Protein AF-A0A3B1JFZ0-F1 (afdb_monomer_lite)

InterPro domains:
  IPR001304 C-type lectin-like [PF00059] (69-161)
  IPR001304 C-type lectin-like [PS50041] (73-163)
  IPR016187 C-type lectin fold [SSF56436] (77-161)
  IPR050801 Calcium-Dependent Lectins in Immunity and Development [PTHR22801] (78-158)

Structure (mmCIF, N/CA/C/O backbone):
data_AF-A0A3B1JFZ0-F1
#
_entry.id   AF-A0A3B1JFZ0-F1
#
loop_
_atom_site.group_PDB
_atom_site.id
_atom_site.type_symbol
_atom_site.label_atom_id
_atom_site.label_alt_id
_atom_site.label_comp_id
_atom_site.label_asym_id
_atom_site.label_entity_id
_atom_site.label_seq_id
_atom_site.pdbx_PDB_ins_code
_atom_site.Cartn_x
_atom_site.Cartn_y
_atom_site.Cartn_z
_atom_site.occupancy
_atom_site.B_iso_or_equiv
_atom_site.auth_seq_id
_atom_site.auth_comp_id
_atom_site.auth_asym_id
_atom_site.auth_atom_id
_atom_site.pdbx_PDB_model_num
ATOM 1 N N . MET A 1 1 ? 66.108 -13.215 -95.023 1.00 53.53 1 MET A N 1
ATOM 2 C CA . MET A 1 1 ? 65.242 -14.002 -94.112 1.00 53.53 1 MET A CA 1
ATOM 3 C C . MET A 1 1 ? 64.831 -13.256 -92.829 1.00 53.53 1 MET A C 1
ATOM 5 O O . MET A 1 1 ? 63.737 -13.504 -92.351 1.00 53.53 1 MET A O 1
ATOM 9 N N . TYR A 1 2 ? 65.611 -12.295 -92.304 1.00 49.25 2 TYR A N 1
ATOM 10 C CA . TYR A 1 2 ? 65.260 -11.551 -91.071 1.00 49.25 2 TYR A CA 1
ATOM 11 C C . TYR A 1 2 ? 64.158 -10.478 -91.215 1.00 49.25 2 TYR A C 1
ATOM 13 O O . TYR A 1 2 ? 63.479 -10.163 -90.242 1.00 49.25 2 TYR A O 1
ATOM 21 N N . LEU A 1 3 ? 63.936 -9.933 -92.417 1.00 53.38 3 LEU A N 1
ATOM 22 C CA . LEU A 1 3 ? 62.938 -8.872 -92.632 1.00 53.38 3 LEU A CA 1
ATOM 23 C C . LEU A 1 3 ? 61.480 -9.374 -92.711 1.00 53.38 3 LEU A C 1
ATOM 25 O O . LEU A 1 3 ? 60.586 -8.632 -92.322 1.00 53.38 3 LEU A O 1
ATOM 29 N N . CYS A 1 4 ? 61.218 -10.629 -93.109 1.00 49.75 4 CYS A N 1
ATOM 30 C CA . CYS A 1 4 ? 59.859 -11.205 -93.044 1.00 49.75 4 CYS A CA 1
ATOM 31 C C . CYS A 1 4 ? 59.429 -11.517 -91.601 1.00 49.75 4 CYS A C 1
ATOM 33 O O . CYS A 1 4 ? 58.300 -11.219 -91.223 1.00 49.75 4 CYS A O 1
ATOM 35 N N . PHE A 1 5 ? 60.350 -11.998 -90.758 1.00 51.41 5 PHE A N 1
ATOM 36 C CA . PHE A 1 5 ? 60.045 -12.318 -89.359 1.00 51.41 5 PHE A CA 1
ATOM 37 C C . PHE A 1 5 ? 59.711 -11.065 -88.530 1.00 51.41 5 PHE A C 1
ATOM 39 O O . PHE A 1 5 ? 58.877 -11.109 -87.633 1.00 51.41 5 PHE A O 1
ATOM 46 N N . LEU A 1 6 ? 60.304 -9.908 -88.849 1.00 52.50 6 LEU A N 1
ATOM 47 C CA . LEU A 1 6 ? 60.045 -8.656 -88.126 1.00 52.50 6 LEU A CA 1
ATOM 48 C C . LEU A 1 6 ? 58.717 -7.976 -88.509 1.00 52.50 6 LEU A C 1
ATOM 50 O O . LEU A 1 6 ? 58.146 -7.268 -87.677 1.00 52.50 6 LEU A O 1
ATOM 54 N N . ILE A 1 7 ? 58.193 -8.201 -89.719 1.00 50.62 7 ILE A N 1
ATOM 55 C CA . ILE A 1 7 ? 56.889 -7.659 -90.144 1.00 50.62 7 ILE A CA 1
ATOM 56 C C . ILE A 1 7 ? 55.737 -8.465 -89.515 1.00 50.62 7 ILE A C 1
ATOM 58 O O . ILE A 1 7 ? 54.791 -7.869 -88.991 1.00 50.62 7 ILE A O 1
ATOM 62 N N . GLU A 1 8 ? 55.854 -9.796 -89.437 1.00 47.34 8 GLU A N 1
ATOM 63 C CA . GLU A 1 8 ? 54.907 -10.647 -88.696 1.00 47.34 8 GLU A CA 1
ATOM 64 C C . GLU A 1 8 ? 54.938 -10.375 -87.183 1.00 47.34 8 GLU A C 1
ATOM 66 O O . GLU A 1 8 ? 53.882 -10.293 -86.549 1.00 47.34 8 GLU A O 1
ATOM 71 N N . ASN A 1 9 ? 56.117 -10.111 -86.607 1.00 48.28 9 ASN A N 1
ATOM 72 C CA . ASN A 1 9 ? 56.256 -9.847 -85.171 1.00 48.28 9 ASN A CA 1
ATOM 73 C C . ASN A 1 9 ? 55.804 -8.421 -84.760 1.00 48.28 9 ASN A C 1
ATOM 75 O O . ASN A 1 9 ? 55.252 -8.242 -83.672 1.00 48.28 9 ASN A O 1
ATOM 79 N N . ARG A 1 10 ? 55.923 -7.401 -85.637 1.00 52.25 10 ARG A N 1
ATOM 80 C CA . ARG A 1 10 ? 55.315 -6.059 -85.423 1.00 52.25 10 ARG A CA 1
ATOM 81 C C . ARG A 1 10 ? 53.776 -6.086 -85.489 1.00 52.25 10 ARG A C 1
ATOM 83 O O . ARG A 1 10 ? 53.105 -5.406 -84.707 1.00 52.25 10 ARG A O 1
ATOM 90 N N . SER A 1 11 ? 53.206 -6.891 -86.388 1.00 53.72 11 SER A N 1
ATOM 91 C CA . SER A 1 11 ? 51.754 -7.122 -86.511 1.00 53.72 11 SER A CA 1
ATOM 92 C C . SER A 1 11 ? 51.185 -7.911 -85.319 1.00 53.72 11 SER A C 1
ATOM 94 O O . SER A 1 11 ? 50.120 -7.572 -84.797 1.00 53.72 11 SER A O 1
ATOM 96 N N . ALA A 1 12 ? 51.911 -8.920 -84.831 1.00 56.75 12 ALA A N 1
ATOM 97 C CA . ALA A 1 12 ? 51.505 -9.728 -83.682 1.00 56.75 12 ALA A CA 1
ATOM 98 C C . ALA A 1 12 ? 51.581 -8.960 -82.347 1.00 56.75 12 ALA A C 1
ATOM 100 O O . ALA A 1 12 ? 50.661 -9.060 -81.533 1.00 56.75 12 ALA A O 1
ATOM 101 N N . GLY A 1 13 ? 52.629 -8.154 -82.130 1.00 61.22 13 GLY A N 1
ATOM 102 C CA . GLY A 1 13 ? 52.788 -7.336 -80.921 1.00 61.22 13 GLY A CA 1
ATOM 103 C C . GLY A 1 13 ? 51.681 -6.289 -80.765 1.00 61.22 13 GLY A C 1
ATOM 104 O O . GLY A 1 13 ? 51.010 -6.243 -79.737 1.00 61.22 13 GLY A O 1
ATOM 105 N N . SER A 1 14 ? 51.405 -5.507 -81.812 1.00 63.28 14 SER A N 1
ATOM 106 C CA . SER A 1 14 ? 50.336 -4.493 -81.800 1.00 63.28 14 SER A CA 1
ATOM 107 C C . SER A 1 14 ? 48.936 -5.080 -81.564 1.00 63.28 14 SER A C 1
ATOM 109 O O . SER A 1 14 ? 48.123 -4.468 -80.873 1.00 63.28 14 SER A O 1
ATOM 111 N N . ARG A 1 15 ? 48.655 -6.290 -82.067 1.00 66.94 15 ARG A N 1
ATOM 112 C CA . ARG A 1 15 ? 47.389 -7.006 -81.835 1.00 66.94 15 ARG A CA 1
ATOM 113 C C . ARG A 1 15 ? 47.245 -7.471 -80.381 1.00 66.94 15 ARG A C 1
ATOM 115 O O . ARG A 1 15 ? 46.162 -7.352 -79.818 1.00 66.94 15 ARG A O 1
ATOM 122 N N . ARG A 1 16 ? 48.339 -7.917 -79.751 1.00 73.31 16 ARG A N 1
ATOM 123 C CA . ARG A 1 16 ? 48.379 -8.289 -78.323 1.00 73.31 16 ARG A CA 1
ATOM 124 C C . ARG A 1 16 ? 48.177 -7.083 -77.401 1.00 73.31 16 ARG A C 1
ATOM 126 O O . ARG A 1 16 ? 47.375 -7.174 -76.479 1.00 73.31 16 ARG A O 1
ATOM 133 N N . TYR A 1 17 ? 48.816 -5.943 -77.684 1.00 78.12 17 TYR A N 1
ATOM 134 C CA . TYR A 1 17 ? 48.587 -4.704 -76.924 1.00 78.12 17 TYR A CA 1
ATOM 135 C C . TYR A 1 17 ? 47.156 -4.179 -77.079 1.00 78.12 17 TYR A C 1
ATOM 137 O O . TYR A 1 17 ? 46.561 -3.741 -76.100 1.00 78.12 17 TYR A O 1
ATOM 145 N N . ARG A 1 18 ? 46.569 -4.270 -78.281 1.00 80.44 18 ARG A N 1
ATOM 146 C CA . ARG A 1 18 ? 45.159 -3.912 -78.510 1.00 80.44 18 ARG A CA 1
ATOM 147 C C . ARG A 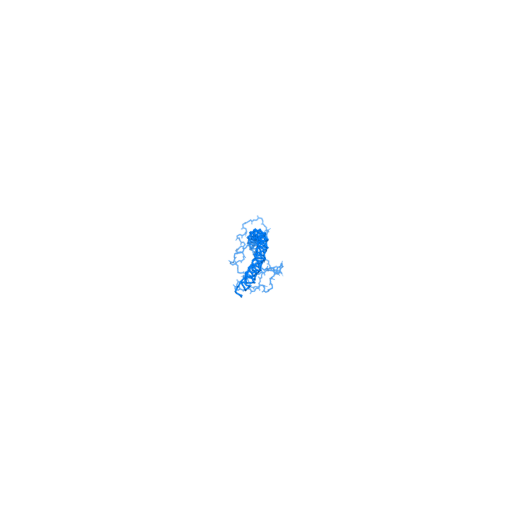1 18 ? 44.206 -4.790 -77.697 1.00 80.44 18 ARG A C 1
ATOM 149 O O . ARG A 1 18 ? 43.297 -4.259 -77.075 1.00 80.44 18 ARG A O 1
ATOM 156 N N . LEU A 1 19 ? 44.434 -6.104 -77.649 1.00 81.31 19 LEU A N 1
ATOM 157 C CA . LEU A 1 19 ? 43.624 -7.026 -76.841 1.00 81.31 19 LEU A CA 1
ATOM 158 C C . LEU A 1 19 ? 43.767 -6.758 -75.335 1.00 81.31 19 LEU A C 1
ATOM 160 O O . LEU A 1 19 ? 42.764 -6.722 -74.629 1.00 81.31 19 LEU A O 1
ATOM 164 N N . ALA A 1 20 ? 44.987 -6.507 -74.853 1.00 85.19 20 ALA A N 1
ATOM 165 C CA . ALA A 1 20 ? 45.228 -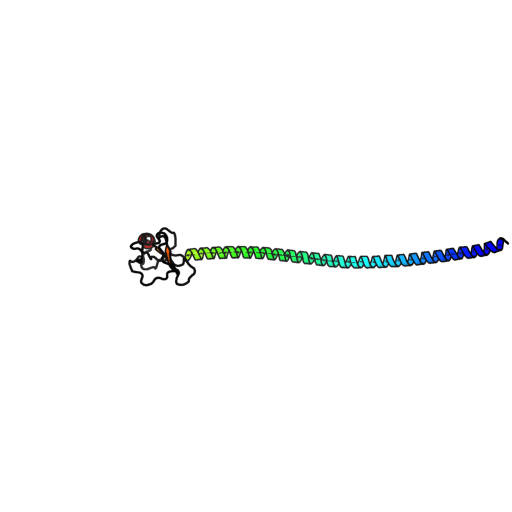6.150 -73.455 1.00 85.19 20 ALA A CA 1
ATOM 166 C C . ALA A 1 20 ? 44.569 -4.811 -73.075 1.00 85.19 20 ALA A C 1
ATOM 168 O O . ALA A 1 20 ? 43.957 -4.708 -72.016 1.00 85.19 20 ALA A O 1
ATOM 169 N N . ALA A 1 21 ? 44.633 -3.805 -73.953 1.00 86.56 21 ALA A N 1
ATOM 170 C CA . ALA A 1 21 ? 43.982 -2.512 -73.746 1.00 86.56 21 ALA A CA 1
ATOM 171 C C . ALA A 1 21 ? 42.449 -2.629 -73.713 1.00 86.56 21 ALA A C 1
ATOM 173 O O . ALA A 1 21 ? 41.809 -2.019 -72.861 1.00 86.56 21 ALA A O 1
ATOM 174 N N . VAL A 1 22 ? 41.861 -3.451 -74.591 1.00 90.31 22 VAL A N 1
ATOM 175 C CA . VAL A 1 22 ? 40.418 -3.747 -74.571 1.00 90.31 22 VAL A CA 1
ATOM 176 C C . VAL A 1 22 ? 40.033 -4.471 -73.279 1.00 90.31 22 VAL A C 1
ATOM 178 O O . VAL A 1 22 ? 39.055 -4.092 -72.643 1.00 90.31 22 VAL A O 1
ATOM 181 N N . GLY A 1 23 ? 40.824 -5.455 -72.843 1.00 89.62 23 GLY A N 1
ATOM 182 C CA . GLY A 1 23 ? 40.590 -6.170 -71.585 1.00 89.62 23 GLY A CA 1
ATOM 183 C C . GLY A 1 23 ? 40.640 -5.258 -70.354 1.00 89.62 23 GLY A C 1
ATOM 184 O O . GLY A 1 23 ? 39.743 -5.309 -69.517 1.00 89.62 23 GLY A O 1
ATOM 185 N N . LEU A 1 24 ? 41.641 -4.377 -70.270 1.00 91.44 24 LEU A N 1
ATOM 186 C CA . LEU A 1 24 ? 41.766 -3.397 -69.185 1.00 91.44 24 LEU A CA 1
ATOM 187 C C . LEU A 1 24 ? 40.645 -2.350 -69.210 1.00 91.44 24 LEU A C 1
ATOM 189 O O . LEU A 1 24 ? 40.126 -1.987 -68.157 1.00 91.44 24 LEU A O 1
ATOM 193 N N . GLY A 1 25 ? 40.242 -1.891 -70.398 1.00 92.62 25 GLY A N 1
ATOM 194 C CA . GLY A 1 25 ? 39.121 -0.964 -70.558 1.00 92.62 25 GLY A CA 1
ATOM 195 C C . GLY A 1 25 ? 37.797 -1.571 -70.093 1.00 92.62 25 GLY A C 1
ATOM 196 O O . GLY A 1 25 ? 37.079 -0.947 -69.315 1.00 92.62 25 GLY A O 1
ATOM 197 N N . LEU A 1 26 ? 37.503 -2.810 -70.498 1.00 93.31 26 LEU A N 1
ATOM 198 C CA . LEU A 1 26 ? 36.309 -3.537 -70.055 1.00 93.31 26 LEU A CA 1
ATOM 199 C C . LEU A 1 26 ? 36.317 -3.775 -68.541 1.00 93.31 26 LEU A C 1
ATOM 201 O O . LEU A 1 26 ? 35.305 -3.545 -67.885 1.00 93.31 26 LEU A O 1
ATOM 205 N N . LEU A 1 27 ? 37.462 -4.168 -67.974 1.00 94.25 27 LEU A N 1
ATOM 206 C CA . LEU A 1 27 ? 37.620 -4.332 -66.529 1.00 94.25 27 LEU A CA 1
ATOM 207 C C . LEU A 1 27 ? 37.366 -3.015 -65.780 1.00 94.25 27 LEU A C 1
ATOM 209 O O . LEU A 1 27 ? 36.642 -3.006 -64.790 1.00 94.25 27 LEU A O 1
ATOM 213 N N . CYS A 1 28 ? 37.907 -1.900 -66.271 1.00 94.69 28 CYS A N 1
ATOM 214 C CA . CYS A 1 28 ? 37.687 -0.579 -65.683 1.00 94.69 28 CYS A CA 1
ATOM 215 C C . CYS A 1 28 ? 36.200 -0.201 -65.683 1.00 94.69 28 CYS A C 1
ATOM 217 O O . CYS A 1 28 ? 35.667 0.203 -64.652 1.00 94.69 28 CYS A O 1
ATOM 219 N N . VAL A 1 29 ? 35.504 -0.401 -66.805 1.00 95.06 29 VAL A N 1
ATOM 220 C CA . VAL A 1 29 ? 34.062 -0.128 -66.900 1.00 95.06 29 VAL A CA 1
ATOM 221 C C . VAL A 1 29 ? 33.274 -0.995 -65.917 1.00 95.06 29 VAL A C 1
ATOM 223 O O . VAL A 1 29 ? 32.442 -0.470 -65.180 1.00 95.06 29 VAL A O 1
ATOM 226 N N . LEU A 1 30 ? 33.570 -2.295 -65.833 1.00 94.75 30 LEU A N 1
ATOM 227 C CA . LEU A 1 30 ? 32.911 -3.193 -64.880 1.00 94.75 30 LEU A CA 1
ATOM 228 C C . LEU A 1 30 ? 33.132 -2.743 -63.429 1.00 94.75 30 LEU A C 1
ATOM 230 O O . LEU A 1 30 ? 32.173 -2.659 -62.663 1.00 94.75 30 LEU A O 1
ATOM 234 N N . LEU A 1 31 ? 34.359 -2.368 -63.065 1.00 95.19 31 LEU A N 1
ATOM 235 C CA . LEU A 1 31 ? 34.668 -1.867 -61.724 1.00 95.19 31 LEU A CA 1
ATOM 236 C C . LEU A 1 31 ? 33.932 -0.557 -61.411 1.00 95.19 31 LEU A C 1
ATOM 238 O O . LEU A 1 31 ? 33.358 -0.429 -60.332 1.00 95.19 31 LEU A O 1
ATOM 242 N N . LEU A 1 32 ? 33.881 0.393 -62.349 1.00 95.62 32 LEU A N 1
ATOM 243 C CA . LEU A 1 32 ? 33.159 1.656 -62.161 1.00 95.62 32 LEU A CA 1
ATOM 244 C C . LEU A 1 32 ? 31.651 1.435 -61.991 1.00 95.62 32 LEU A C 1
ATOM 246 O O . LEU A 1 32 ? 31.027 2.055 -61.129 1.00 95.62 32 LEU A O 1
ATOM 250 N N . THR A 1 33 ? 31.058 0.521 -62.762 1.00 94.56 33 THR A N 1
ATOM 251 C CA . THR A 1 33 ? 29.638 0.171 -62.596 1.00 94.56 33 THR A CA 1
ATOM 252 C C . THR A 1 33 ? 29.366 -0.492 -61.244 1.00 94.56 33 THR A C 1
ATOM 254 O O . THR A 1 33 ? 28.419 -0.115 -60.562 1.00 94.56 33 THR A O 1
ATOM 257 N N . ALA A 1 34 ? 30.230 -1.404 -60.790 1.00 96.06 34 ALA A N 1
ATOM 258 C CA . ALA A 1 34 ? 30.089 -2.035 -59.479 1.00 96.06 34 ALA A CA 1
ATOM 259 C C . ALA A 1 34 ? 30.200 -1.016 -58.330 1.00 96.06 34 ALA A C 1
ATOM 261 O O . ALA A 1 34 ? 29.388 -1.034 -57.406 1.00 96.06 34 ALA A O 1
ATOM 262 N N . ILE A 1 35 ? 31.164 -0.093 -58.408 1.00 96.44 35 ILE A N 1
ATOM 263 C CA . ILE A 1 35 ? 31.366 0.958 -57.399 1.00 96.44 35 ILE A CA 1
ATOM 264 C C . ILE A 1 35 ? 30.173 1.920 -57.356 1.00 96.44 35 ILE A C 1
ATOM 266 O O . ILE A 1 35 ? 29.699 2.261 -56.274 1.00 96.44 35 ILE A O 1
ATOM 270 N N . THR A 1 36 ? 29.666 2.349 -58.515 1.00 96.00 36 THR A N 1
ATOM 271 C CA . THR A 1 36 ? 28.520 3.273 -58.581 1.00 96.00 36 THR A CA 1
ATOM 272 C C . THR A 1 36 ? 27.236 2.636 -58.052 1.00 96.00 36 THR A C 1
ATOM 274 O O . THR A 1 36 ? 26.520 3.278 -57.286 1.00 96.00 36 THR A O 1
ATOM 277 N N . VAL A 1 37 ? 26.975 1.363 -58.367 1.00 96.69 37 VAL A N 1
ATOM 278 C CA . VAL A 1 37 ? 25.837 0.614 -57.805 1.00 96.69 37 VAL A CA 1
ATOM 279 C C . VAL A 1 37 ? 25.976 0.450 -56.290 1.00 96.69 37 VAL A C 1
ATOM 281 O O . VAL A 1 37 ? 25.019 0.703 -55.558 1.00 96.69 37 VAL A O 1
ATOM 284 N N . LEU A 1 38 ? 27.166 0.087 -55.801 1.00 96.75 38 LEU A N 1
ATOM 285 C CA . LEU A 1 38 ? 27.425 -0.051 -54.367 1.00 96.75 38 LEU A CA 1
ATOM 286 C C . LEU A 1 38 ? 27.205 1.269 -53.617 1.00 96.75 38 LEU A C 1
ATOM 288 O O . LEU A 1 38 ? 26.617 1.271 -52.539 1.00 96.75 38 LEU A O 1
ATOM 292 N N . TRP A 1 39 ? 27.637 2.393 -54.193 1.00 96.69 39 TRP A N 1
ATOM 293 C CA . TRP A 1 39 ? 27.432 3.720 -53.614 1.00 96.69 39 TRP A CA 1
ATOM 294 C C . TRP A 1 39 ? 25.944 4.086 -53.511 1.00 96.69 39 TRP A C 1
ATOM 296 O O . TRP A 1 39 ? 25.503 4.575 -52.472 1.00 96.69 39 TRP A O 1
ATOM 306 N N . ILE A 1 40 ? 25.146 3.787 -54.543 1.00 96.25 40 ILE A N 1
ATOM 307 C CA . ILE A 1 40 ? 23.688 3.992 -54.514 1.00 96.25 40 ILE A CA 1
ATOM 308 C C . ILE A 1 40 ? 23.044 3.139 -53.414 1.00 96.25 40 ILE A C 1
ATOM 310 O O . ILE A 1 40 ? 22.270 3.664 -52.614 1.00 96.25 40 ILE A O 1
ATOM 314 N N . GLN A 1 41 ? 23.396 1.851 -53.331 1.00 96.75 41 GLN A N 1
ATOM 315 C CA . GLN A 1 41 ? 22.876 0.953 -52.296 1.00 96.75 41 GLN A CA 1
ATOM 3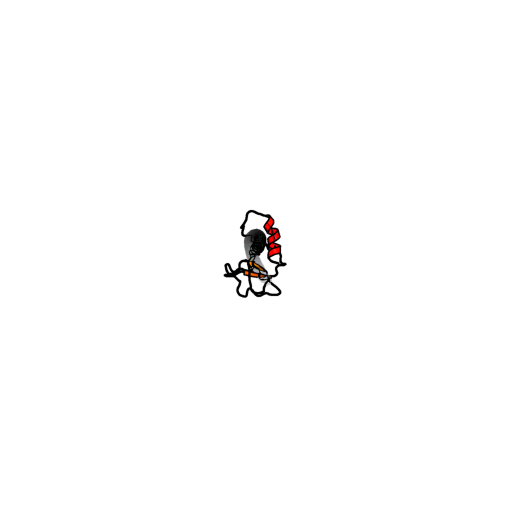16 C C . GLN A 1 41 ? 23.250 1.436 -50.889 1.00 96.75 41 GLN A C 1
ATOM 318 O O . GLN A 1 41 ? 22.419 1.413 -49.984 1.00 96.75 41 GLN A O 1
ATOM 323 N N . PHE A 1 42 ? 24.486 1.905 -50.705 1.00 97.19 42 PHE A N 1
ATOM 324 C CA . PHE A 1 42 ? 24.950 2.459 -49.437 1.00 97.19 42 PHE A CA 1
ATOM 325 C C . PHE A 1 42 ? 24.155 3.706 -49.033 1.00 97.19 42 PHE A C 1
ATOM 327 O O . PHE A 1 42 ? 23.729 3.813 -47.884 1.00 97.19 42 PHE A O 1
ATOM 334 N N . ASN A 1 43 ? 23.892 4.622 -49.968 1.00 95.75 43 ASN A N 1
ATOM 335 C CA . ASN A 1 43 ? 23.075 5.807 -49.697 1.00 95.75 43 ASN A CA 1
ATOM 336 C C . ASN A 1 43 ? 21.623 5.449 -49.360 1.00 95.75 43 ASN A C 1
ATOM 338 O O . ASN A 1 43 ? 21.050 6.039 -48.448 1.00 95.75 43 ASN A O 1
ATOM 342 N N . HIS A 1 44 ? 21.042 4.469 -50.056 1.00 95.62 44 HIS A N 1
ATOM 343 C CA . HIS A 1 44 ? 19.691 3.987 -49.771 1.00 95.62 44 HIS A CA 1
ATOM 344 C C . HIS A 1 44 ? 19.589 3.402 -48.359 1.00 95.62 44 HIS A C 1
ATOM 346 O O . HIS A 1 44 ? 18.754 3.831 -47.568 1.00 95.62 44 HIS A O 1
ATOM 352 N N . LEU A 1 45 ? 20.502 2.488 -48.015 1.00 96.50 45 LEU A N 1
ATOM 353 C CA . LEU A 1 45 ? 20.582 1.901 -46.676 1.00 96.50 45 LEU A CA 1
ATOM 354 C C . LEU A 1 45 ? 20.840 2.964 -45.599 1.00 96.50 45 LEU A C 1
ATOM 356 O O . LEU A 1 45 ? 20.325 2.862 -44.489 1.00 96.50 45 LEU A O 1
ATOM 360 N N . THR A 1 46 ? 21.612 4.007 -45.921 1.00 96.88 46 THR A N 1
ATOM 361 C CA . THR A 1 46 ? 21.843 5.137 -45.011 1.00 96.88 46 THR A CA 1
ATOM 362 C C . THR A 1 46 ? 20.543 5.891 -44.731 1.00 96.88 46 THR A C 1
ATOM 364 O O . THR A 1 46 ? 20.257 6.165 -43.567 1.00 96.88 46 THR A O 1
ATOM 367 N N . ALA A 1 47 ? 19.726 6.152 -45.756 1.00 96.50 47 ALA A N 1
ATOM 368 C CA . ALA A 1 47 ? 18.436 6.820 -45.602 1.00 96.50 47 ALA A CA 1
ATOM 369 C C . ALA A 1 47 ? 17.427 5.976 -44.803 1.00 96.50 47 ALA A C 1
ATOM 371 O O . ALA A 1 47 ? 16.764 6.507 -43.914 1.00 96.50 47 ALA A O 1
ATOM 372 N N . GLU A 1 48 ? 17.345 4.666 -45.060 1.00 97.62 48 GLU A N 1
ATOM 373 C CA . GLU A 1 48 ? 16.500 3.751 -44.275 1.00 97.62 48 GLU A CA 1
ATOM 374 C C . GLU A 1 48 ? 16.932 3.708 -42.804 1.00 97.62 48 GLU A C 1
ATOM 376 O O . GLU A 1 48 ? 16.094 3.765 -41.903 1.00 97.62 48 GLU A O 1
ATOM 381 N N . ARG A 1 49 ? 18.245 3.669 -42.544 1.00 97.69 49 ARG A N 1
ATOM 382 C CA . ARG A 1 49 ? 18.795 3.729 -41.185 1.00 97.69 49 ARG A CA 1
ATOM 383 C C . ARG A 1 49 ? 18.442 5.041 -40.498 1.00 97.69 49 ARG A C 1
ATOM 385 O O . ARG A 1 49 ? 18.073 5.013 -39.329 1.00 97.69 49 ARG A O 1
ATOM 392 N N . ASP A 1 50 ? 18.553 6.173 -41.187 1.00 97.50 50 ASP A N 1
ATOM 393 C CA . ASP A 1 50 ? 18.221 7.482 -40.616 1.00 97.50 50 ASP A CA 1
ATOM 394 C C . ASP A 1 50 ? 16.722 7.595 -40.301 1.00 97.50 50 ASP A C 1
ATOM 396 O O . ASP A 1 50 ? 16.356 8.053 -39.219 1.00 97.50 50 ASP A O 1
ATOM 400 N N . GLN A 1 51 ? 15.853 7.089 -41.182 1.00 97.88 51 GLN A N 1
ATOM 401 C CA . GLN A 1 51 ? 14.412 7.009 -40.924 1.00 97.88 51 GLN A CA 1
ATOM 402 C C . GLN A 1 51 ? 14.097 6.129 -39.711 1.00 97.88 51 GLN A C 1
ATOM 404 O O . GLN A 1 51 ? 13.334 6.533 -38.828 1.00 97.88 51 GLN A O 1
ATOM 409 N N . LEU A 1 52 ? 14.709 4.944 -39.641 1.00 97.81 52 LEU A N 1
ATOM 410 C CA . LEU A 1 52 ? 14.528 4.032 -38.516 1.00 97.81 52 LEU A CA 1
ATOM 411 C C . LEU A 1 52 ? 15.044 4.653 -37.213 1.00 97.81 52 LEU A C 1
ATOM 413 O O . LEU A 1 52 ? 14.395 4.531 -36.176 1.00 97.81 52 LEU A O 1
ATOM 417 N N . GLN A 1 53 ? 16.163 5.376 -37.270 1.00 98.25 53 GLN A N 1
ATOM 418 C CA . GLN A 1 53 ? 16.720 6.086 -36.126 1.00 98.25 53 GLN A CA 1
ATOM 419 C C . GLN A 1 53 ? 15.752 7.156 -35.613 1.00 98.25 53 GLN A C 1
ATOM 421 O O . GLN A 1 53 ? 15.516 7.222 -34.409 1.00 98.25 53 GLN A O 1
ATOM 426 N N . THR A 1 54 ? 15.159 7.959 -36.503 1.00 98.38 54 THR A N 1
ATOM 427 C CA . THR A 1 54 ? 14.150 8.959 -36.120 1.00 98.38 54 THR A CA 1
ATOM 428 C C . THR A 1 54 ? 12.926 8.307 -35.476 1.00 98.38 54 THR A C 1
ATOM 430 O O . THR A 1 54 ? 12.444 8.775 -34.444 1.00 98.38 54 THR A O 1
ATOM 433 N N . SER A 1 55 ? 12.436 7.200 -36.042 1.00 98.44 55 SER A N 1
ATOM 434 C CA . SER A 1 55 ? 11.315 6.457 -35.460 1.00 98.44 55 SER A CA 1
ATOM 435 C C . SER A 1 55 ? 11.655 5.921 -34.065 1.00 98.44 55 SER A C 1
ATOM 437 O O . SER A 1 55 ? 10.875 6.102 -33.131 1.00 98.44 55 SER A O 1
ATOM 439 N N . TYR A 1 56 ? 12.850 5.351 -33.893 1.00 98.06 56 TYR A N 1
ATOM 440 C CA . TYR A 1 56 ? 13.319 4.838 -32.609 1.00 98.06 56 TYR A CA 1
ATOM 441 C C . TYR A 1 56 ? 13.444 5.937 -31.544 1.00 98.06 56 TYR A C 1
ATOM 443 O O . TYR A 1 56 ? 13.042 5.735 -30.396 1.00 98.06 56 TYR A O 1
ATOM 451 N N . THR A 1 57 ? 13.963 7.116 -31.902 1.00 98.12 57 THR A N 1
ATOM 452 C CA . THR A 1 57 ? 14.066 8.241 -30.960 1.00 98.12 57 THR A CA 1
ATOM 453 C C . THR A 1 57 ? 12.699 8.789 -30.566 1.00 98.12 57 THR A C 1
ATOM 455 O O . THR A 1 57 ? 12.486 9.070 -29.389 1.00 98.12 57 THR A O 1
ATOM 458 N N . ASN A 1 58 ? 11.760 8.883 -31.514 1.00 98.31 58 ASN A N 1
ATOM 459 C CA . ASN A 1 58 ? 10.392 9.320 -31.226 1.00 98.31 58 ASN A CA 1
ATOM 460 C C . ASN A 1 58 ? 9.693 8.338 -30.281 1.00 98.31 58 ASN A C 1
ATOM 462 O O . ASN A 1 58 ? 9.154 8.751 -29.258 1.00 98.31 58 ASN A O 1
ATOM 466 N N . LEU A 1 59 ? 9.793 7.034 -30.559 1.00 98.25 59 LEU A N 1
ATOM 467 C CA . LEU A 1 59 ? 9.215 6.000 -29.701 1.00 98.25 59 LEU A CA 1
ATOM 468 C C . LEU A 1 59 ? 9.865 5.972 -28.309 1.00 98.25 59 LEU A C 1
ATOM 470 O O . LEU A 1 59 ? 9.200 5.717 -27.309 1.00 98.25 59 LEU A O 1
ATOM 474 N N . THR A 1 60 ? 11.165 6.262 -28.221 1.00 98.44 60 THR A N 1
ATOM 475 C CA . THR A 1 60 ? 11.858 6.395 -26.933 1.00 98.44 60 THR A CA 1
ATOM 476 C C . THR A 1 60 ? 11.302 7.568 -26.127 1.00 98.44 60 THR A C 1
ATOM 478 O O . THR A 1 60 ? 11.028 7.402 -24.942 1.00 98.44 60 THR A O 1
ATOM 481 N N . ALA A 1 61 ? 11.059 8.714 -26.768 1.00 97.94 61 ALA A N 1
ATOM 482 C CA . ALA A 1 61 ? 10.449 9.866 -26.112 1.00 97.94 61 ALA A CA 1
ATOM 483 C C . ALA A 1 61 ? 9.011 9.574 -25.647 1.00 97.94 61 ALA A C 1
ATOM 485 O O . ALA A 1 61 ? 8.659 9.917 -24.520 1.00 97.94 61 ALA A O 1
ATOM 486 N N . GLU A 1 62 ? 8.201 8.890 -26.463 1.00 98.31 62 GLU A N 1
ATOM 487 C CA . GLU A 1 62 ? 6.855 8.443 -26.069 1.00 98.31 62 GLU A CA 1
ATOM 488 C C . GLU A 1 62 ? 6.905 7.494 -24.867 1.00 98.31 62 GLU A C 1
ATOM 490 O O . GLU A 1 62 ? 6.146 7.652 -23.909 1.00 98.31 62 GLU A O 1
ATOM 495 N N . ARG A 1 63 ? 7.844 6.540 -24.868 1.00 98.38 63 ARG A N 1
ATOM 496 C CA . ARG A 1 63 ? 8.067 5.635 -23.737 1.00 98.38 63 ARG A CA 1
ATOM 497 C C . ARG A 1 63 ? 8.460 6.396 -22.473 1.00 98.38 63 ARG A C 1
ATOM 499 O O . ARG A 1 63 ? 7.943 6.078 -21.408 1.00 98.38 63 ARG A O 1
ATOM 506 N N . ASP A 1 64 ? 9.331 7.395 -22.565 1.00 98.38 64 ASP A N 1
ATOM 507 C CA . ASP A 1 64 ? 9.763 8.183 -21.403 1.00 98.38 64 ASP A CA 1
ATOM 508 C C . ASP A 1 64 ? 8.636 9.081 -20.861 1.00 98.38 64 ASP A C 1
ATOM 510 O O . ASP A 1 64 ? 8.487 9.249 -19.646 1.00 98.38 64 ASP A O 1
ATOM 514 N N . GLN A 1 65 ? 7.777 9.600 -21.743 1.00 98.50 65 GLN A N 1
ATOM 515 C CA . GLN A 1 65 ? 6.561 10.314 -21.348 1.00 98.50 65 GLN A CA 1
ATOM 516 C C . GLN A 1 65 ? 5.572 9.390 -20.631 1.00 98.50 65 GLN A C 1
ATOM 518 O O . GLN A 1 65 ? 5.084 9.726 -19.549 1.00 98.50 65 GLN A O 1
ATOM 523 N N . LEU A 1 66 ? 5.311 8.206 -21.192 1.00 98.44 66 LEU A N 1
ATOM 524 C CA . LEU A 1 66 ? 4.447 7.203 -20.569 1.00 98.44 66 LEU A CA 1
ATOM 525 C C . LEU A 1 66 ? 5.008 6.731 -19.228 1.00 98.44 66 LEU A C 1
ATOM 527 O O . LEU A 1 66 ? 4.260 6.617 -18.260 1.00 98.44 66 LEU A O 1
ATOM 531 N N . GLN A 1 67 ? 6.322 6.523 -19.140 1.00 98.56 67 GLN A N 1
ATOM 532 C CA . GLN A 1 67 ? 6.992 6.149 -17.898 1.00 98.56 67 GLN A CA 1
ATOM 533 C C . GLN A 1 67 ? 6.785 7.215 -16.819 1.00 98.56 67 GLN A C 1
ATOM 535 O O . GLN A 1 67 ? 6.460 6.880 -15.683 1.00 98.56 67 GLN A O 1
ATOM 540 N N . THR A 1 68 ? 6.917 8.491 -17.186 1.00 98.50 68 THR A N 1
ATOM 541 C CA . THR A 1 68 ? 6.681 9.623 -16.280 1.00 98.50 68 THR A CA 1
ATOM 542 C C . THR A 1 68 ? 5.232 9.654 -15.787 1.00 98.50 68 THR A C 1
ATOM 544 O O . THR A 1 68 ? 4.970 9.816 -14.594 1.00 98.50 68 THR A O 1
ATOM 547 N N . SER A 1 69 ? 4.270 9.457 -16.693 1.00 98.62 69 SER A N 1
ATOM 548 C CA . SER A 1 69 ? 2.851 9.381 -16.333 1.00 98.62 69 SER A CA 1
ATOM 549 C C . SER A 1 69 ? 2.570 8.212 -15.383 1.00 98.62 69 SER A C 1
ATOM 551 O O . SER A 1 69 ? 1.889 8.391 -14.374 1.00 98.62 69 SER A O 1
ATOM 553 N N . TYR A 1 70 ? 3.159 7.043 -15.644 1.00 98.31 70 TYR A N 1
ATOM 554 C CA . TYR A 1 70 ? 3.019 5.862 -14.797 1.00 98.31 70 TYR A CA 1
ATOM 555 C C . TYR A 1 70 ? 3.594 6.072 -13.389 1.00 98.31 70 TYR A C 1
ATOM 557 O O . TYR A 1 70 ? 2.971 5.677 -12.399 1.00 98.31 70 TYR A O 1
ATOM 565 N N . THR A 1 71 ? 4.760 6.715 -13.268 1.00 98.38 71 THR A N 1
ATOM 566 C CA . THR A 1 71 ? 5.351 7.018 -11.956 1.00 98.38 71 THR A CA 1
ATOM 567 C C . THR A 1 71 ? 4.515 8.021 -11.170 1.00 98.38 71 THR A C 1
ATOM 569 O O . THR A 1 71 ? 4.328 7.830 -9.971 1.00 98.38 71 THR A O 1
ATOM 572 N N . ASN A 1 72 ? 3.956 9.038 -11.836 1.00 98.38 72 ASN A N 1
ATOM 573 C CA . ASN A 1 72 ? 3.066 10.006 -11.191 1.00 98.38 72 ASN A CA 1
ATOM 574 C C . ASN A 1 72 ? 1.794 9.325 -10.673 1.00 98.38 72 ASN A C 1
ATOM 576 O O . ASN A 1 72 ? 1.448 9.483 -9.506 1.00 98.38 72 ASN A O 1
ATOM 580 N N . LEU A 1 73 ? 1.158 8.488 -11.498 1.00 98.38 73 LEU A N 1
ATOM 581 C CA . LEU A 1 73 ? -0.035 7.742 -11.096 1.00 98.38 73 LEU A CA 1
ATOM 582 C C . LEU A 1 73 ? 0.253 6.753 -9.956 1.00 98.38 73 LEU A C 1
ATOM 584 O O . LEU A 1 73 ? -0.579 6.539 -9.080 1.00 98.38 73 LEU A O 1
ATOM 588 N N . THR A 1 74 ? 1.444 6.152 -9.944 1.00 98.38 74 THR A N 1
ATOM 589 C CA . THR A 1 74 ? 1.878 5.282 -8.842 1.00 98.38 74 THR A CA 1
ATOM 590 C C . THR A 1 74 ? 1.990 6.063 -7.534 1.00 98.38 74 THR A C 1
ATOM 592 O O . THR A 1 74 ? 1.475 5.603 -6.519 1.00 98.38 74 THR A O 1
ATOM 595 N N . ALA A 1 75 ? 2.580 7.261 -7.568 1.00 98.00 75 ALA A N 1
ATOM 596 C CA . ALA A 1 75 ? 2.660 8.127 -6.397 1.00 98.00 75 ALA A CA 1
ATOM 597 C C . ALA A 1 75 ? 1.269 8.568 -5.905 1.00 98.00 75 ALA A C 1
ATOM 599 O O . ALA A 1 75 ? 1.011 8.527 -4.704 1.00 98.00 75 ALA A O 1
ATOM 600 N N . GLU A 1 76 ? 0.353 8.925 -6.812 1.00 98.12 76 GLU A N 1
ATOM 601 C CA . GLU A 1 76 ? -1.041 9.247 -6.465 1.00 98.12 76 GLU A CA 1
ATOM 602 C C . GLU A 1 76 ? -1.756 8.056 -5.815 1.00 98.12 76 GLU A C 1
ATOM 604 O O . GLU A 1 76 ? -2.425 8.207 -4.792 1.00 98.12 76 GLU A O 1
ATOM 609 N N . ARG A 1 77 ? -1.575 6.849 -6.362 1.00 98.31 77 ARG A N 1
ATOM 610 C CA . ARG A 1 77 ? -2.118 5.615 -5.783 1.00 98.31 77 ARG A CA 1
ATOM 611 C C . ARG A 1 77 ? -1.568 5.359 -4.382 1.00 98.31 77 ARG A C 1
ATOM 613 O O . ARG A 1 77 ? -2.341 5.003 -3.499 1.00 98.31 77 ARG A O 1
ATOM 620 N N . ASP A 1 78 ? -0.275 5.559 -4.154 1.00 98.19 78 ASP A N 1
ATOM 621 C CA . ASP A 1 78 ? 0.337 5.347 -2.836 1.00 98.19 78 ASP A CA 1
ATOM 622 C C . ASP A 1 78 ? -0.150 6.378 -1.803 1.00 98.19 78 ASP A C 1
ATOM 624 O O . ASP A 1 78 ? -0.398 6.041 -0.639 1.00 98.19 78 ASP A O 1
ATOM 628 N N . GLN A 1 79 ? -0.378 7.622 -2.232 1.00 98.12 79 GLN A N 1
ATOM 629 C CA . GLN A 1 79 ? -0.997 8.656 -1.400 1.00 98.12 79 GLN A CA 1
ATOM 630 C C . GLN A 1 79 ? -2.442 8.304 -1.033 1.00 98.12 79 GLN A C 1
ATOM 632 O O . GLN A 1 79 ? -2.812 8.366 0.142 1.00 98.12 79 GLN A O 1
ATOM 637 N N . LEU A 1 80 ? -3.251 7.889 -2.013 1.00 98.19 80 LEU A N 1
ATOM 638 C CA . LEU A 1 80 ? -4.631 7.460 -1.777 1.00 98.19 80 LEU A CA 1
ATOM 639 C C . LEU A 1 80 ? -4.694 6.238 -0.862 1.00 98.19 80 LEU A C 1
ATOM 641 O O . LEU A 1 80 ? -5.509 6.208 0.058 1.00 98.19 80 LEU A O 1
ATOM 645 N N . GLN A 1 81 ? -3.804 5.267 -1.066 1.00 98.19 81 GLN A N 1
ATOM 646 C CA . GLN A 1 81 ? -3.710 4.087 -0.215 1.00 98.19 81 GLN A CA 1
ATOM 647 C C . GLN A 1 81 ? -3.423 4.481 1.237 1.00 98.19 81 GLN A C 1
ATOM 649 O O . GLN A 1 81 ? -4.090 3.990 2.143 1.00 98.19 81 GLN A O 1
ATOM 654 N N . THR A 1 82 ? -2.489 5.410 1.449 1.00 98.00 82 THR A N 1
ATOM 655 C CA . THR A 1 82 ? -2.153 5.928 2.784 1.00 98.00 82 THR A CA 1
ATOM 656 C C . THR A 1 82 ? -3.347 6.631 3.432 1.00 98.00 82 THR A C 1
ATOM 658 O O . THR A 1 82 ? -3.657 6.407 4.602 1.00 98.00 82 THR A O 1
ATOM 661 N N . SER A 1 83 ? -4.060 7.468 2.673 1.00 98.12 83 SER A N 1
ATOM 662 C CA . SER A 1 83 ? -5.263 8.140 3.170 1.00 98.12 83 SER A CA 1
ATOM 663 C C . SER A 1 83 ? -6.353 7.137 3.556 1.00 98.12 83 SER A C 1
ATOM 665 O O . SER A 1 83 ? -6.957 7.277 4.617 1.00 98.12 83 SER A O 1
ATOM 667 N N . TYR A 1 84 ? -6.566 6.101 2.744 1.00 96.75 84 TYR A N 1
ATOM 668 C CA . TYR A 1 84 ? -7.547 5.055 3.019 1.00 96.75 84 TYR A CA 1
ATOM 669 C C . TYR A 1 84 ? -7.207 4.248 4.278 1.00 96.75 84 TYR A C 1
ATOM 671 O O . TYR A 1 84 ? -8.090 3.986 5.098 1.00 96.75 84 TYR A O 1
ATOM 679 N N . THR A 1 85 ? -5.938 3.877 4.470 1.00 96.38 85 THR A N 1
ATOM 680 C CA . THR A 1 85 ? -5.511 3.147 5.673 1.00 96.38 85 THR A CA 1
ATOM 681 C C . THR A 1 85 ? -5.667 3.989 6.933 1.00 96.38 85 THR A C 1
ATOM 683 O O . THR A 1 85 ? -6.121 3.468 7.948 1.00 96.38 85 THR A O 1
ATOM 686 N N . ASN A 1 86 ? -5.370 5.290 6.862 1.00 95.69 86 ASN A N 1
ATOM 687 C CA . ASN A 1 86 ? -5.553 6.197 7.996 1.00 95.69 86 ASN A CA 1
ATOM 688 C C . ASN A 1 86 ? -7.034 6.342 8.360 1.00 95.69 86 ASN A C 1
ATOM 690 O O . ASN A 1 86 ? -7.393 6.150 9.516 1.00 95.69 86 ASN A O 1
ATOM 694 N N . LEU A 1 87 ? -7.904 6.578 7.371 1.00 94.00 87 LEU A N 1
ATOM 695 C CA . LEU A 1 87 ? -9.353 6.652 7.592 1.00 94.00 87 LEU A CA 1
ATOM 696 C C . LEU A 1 87 ? -9.924 5.342 8.148 1.00 94.00 87 LEU A C 1
ATOM 698 O O . LEU A 1 87 ? -10.826 5.354 8.980 1.00 94.00 87 LEU A O 1
ATOM 702 N N . THR A 1 88 ? -9.398 4.203 7.697 1.00 89.38 88 THR A N 1
ATOM 703 C CA . THR A 1 88 ? -9.790 2.885 8.207 1.00 89.38 88 THR A CA 1
ATOM 704 C C . THR A 1 88 ? -9.417 2.739 9.680 1.00 89.38 88 THR A C 1
ATOM 706 O O . THR A 1 88 ? -10.277 2.359 10.467 1.00 89.38 88 THR A O 1
ATOM 709 N N . ALA A 1 89 ? -8.189 3.106 10.055 1.00 86.19 89 ALA A N 1
ATOM 710 C CA . ALA A 1 89 ? -7.733 3.065 11.441 1.00 86.19 89 ALA A CA 1
ATOM 711 C C . ALA A 1 89 ? -8.519 4.029 12.346 1.00 86.19 89 ALA A C 1
ATOM 713 O O . ALA A 1 89 ? -8.907 3.646 13.4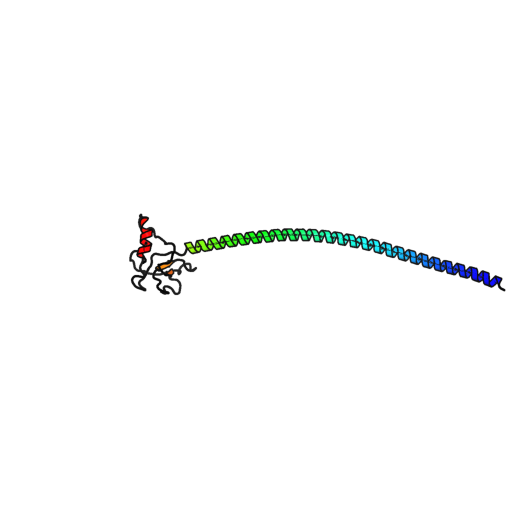47 1.00 86.19 89 ALA A O 1
ATOM 714 N N . GLU A 1 90 ? -8.804 5.249 11.880 1.00 87.12 90 GLU A N 1
ATOM 715 C CA . GLU A 1 90 ? -9.653 6.207 12.603 1.00 87.12 90 GLU A CA 1
ATOM 716 C C . GLU A 1 90 ? -11.064 5.649 12.824 1.00 87.12 90 GLU A C 1
ATOM 718 O O . GLU A 1 90 ? -11.592 5.705 13.933 1.00 87.12 90 GLU A O 1
ATOM 723 N N . ARG A 1 91 ? -11.664 5.050 11.790 1.00 84.06 91 ARG A N 1
ATOM 724 C CA . ARG A 1 91 ? -12.964 4.379 11.896 1.00 84.06 91 ARG A CA 1
ATOM 725 C C . ARG A 1 91 ? -12.931 3.227 12.899 1.00 84.06 91 ARG A C 1
ATOM 727 O O . ARG A 1 91 ? -13.863 3.103 13.684 1.00 84.06 91 ARG A O 1
ATOM 734 N N . ASP A 1 92 ? -11.895 2.394 12.884 1.00 79.25 92 ASP A N 1
ATOM 735 C CA . ASP A 1 92 ? -11.785 1.251 13.800 1.00 79.25 92 ASP A CA 1
ATOM 736 C C . ASP A 1 92 ? -11.633 1.700 15.259 1.00 79.25 92 ASP A C 1
ATOM 738 O O . ASP A 1 92 ? -12.288 1.150 16.147 1.00 79.25 92 ASP A O 1
ATOM 742 N N . GLN A 1 93 ? -10.867 2.768 15.503 1.00 76.25 93 GLN A N 1
ATOM 743 C CA . GLN A 1 93 ? -10.768 3.389 16.827 1.00 76.25 93 GLN A CA 1
ATOM 744 C C . GLN A 1 93 ? -12.104 3.955 17.317 1.00 76.25 93 GLN A C 1
ATOM 746 O O . GLN A 1 93 ? -12.390 3.886 18.507 1.00 76.25 93 GLN A O 1
ATOM 751 N N . LEU A 1 94 ? -12.924 4.511 16.422 1.00 78.69 94 LEU A N 1
ATOM 752 C CA . LEU A 1 94 ? -14.245 5.042 16.774 1.00 78.69 94 LEU A CA 1
ATOM 753 C C . LEU A 1 94 ? -15.314 3.954 16.942 1.00 78.69 94 LEU A C 1
ATOM 755 O O . LEU A 1 94 ? -16.313 4.192 17.618 1.00 78.69 94 LEU A O 1
ATOM 759 N N . ASN A 1 95 ? -15.122 2.783 16.336 1.00 84.69 95 ASN A N 1
ATOM 760 C CA . ASN A 1 95 ? -16.071 1.675 16.414 1.00 84.69 95 ASN A CA 1
ATOM 761 C C . ASN A 1 95 ? -15.899 0.818 17.671 1.00 84.69 95 ASN A C 1
ATOM 763 O O . ASN A 1 95 ? -16.862 0.167 18.071 1.00 84.69 95 ASN A O 1
ATOM 767 N N . THR A 1 96 ? -14.711 0.825 18.287 1.00 89.44 96 THR A N 1
ATOM 768 C CA . THR A 1 96 ? -14.467 0.091 19.534 1.00 89.44 96 THR A CA 1
ATOM 769 C C . THR A 1 96 ? -14.847 0.956 20.726 1.00 89.44 96 THR A C 1
ATOM 771 O O . THR A 1 96 ? -14.157 1.928 21.051 1.00 89.44 96 THR A O 1
ATOM 774 N N . VAL A 1 97 ? -15.960 0.620 21.372 1.00 89.25 97 VAL A N 1
ATOM 775 C CA . VAL A 1 97 ? -16.528 1.434 22.451 1.00 89.25 97 VAL A CA 1
ATOM 776 C C . VAL A 1 97 ? -16.931 0.593 23.649 1.00 89.25 97 VAL A C 1
ATOM 778 O O . VAL A 1 97 ? -17.444 -0.514 23.506 1.00 89.25 97 VAL A O 1
ATOM 781 N N . TRP A 1 98 ? -16.758 1.157 24.838 1.00 91.06 98 TRP A N 1
ATOM 782 C CA . TRP A 1 98 ? -17.334 0.627 26.064 1.00 91.06 98 TRP A CA 1
ATOM 783 C C . TRP A 1 98 ? -18.850 0.781 26.042 1.00 91.06 98 TRP A C 1
ATOM 785 O O . TRP A 1 98 ? -19.348 1.894 25.842 1.00 91.06 98 TRP A O 1
ATOM 795 N N . ILE A 1 99 ? -19.569 -0.315 26.291 1.00 90.75 99 ILE A N 1
ATOM 796 C CA . ILE A 1 99 ? -21.042 -0.346 26.282 1.00 90.75 99 ILE A CA 1
ATOM 797 C C . ILE A 1 99 ? -21.673 -0.181 27.668 1.00 90.75 99 ILE A C 1
ATOM 799 O O . ILE A 1 99 ? -22.891 -0.074 27.772 1.00 90.75 99 ILE A O 1
ATOM 803 N N . GLY A 1 100 ? -20.860 -0.098 28.727 1.00 90.06 100 GLY A N 1
ATOM 804 C CA . GLY A 1 100 ? -21.352 0.048 30.101 1.00 90.06 100 GLY A CA 1
ATOM 805 C C . GLY A 1 100 ? -21.899 -1.252 30.691 1.00 90.06 100 GLY A C 1
ATOM 806 O O . GLY A 1 100 ? -22.823 -1.206 31.500 1.00 90.06 100 GLY A O 1
ATOM 807 N N . LEU A 1 101 ? -21.349 -2.384 30.257 1.00 92.31 101 LEU A N 1
ATOM 808 C CA . LEU A 1 101 ? -21.613 -3.718 30.783 1.00 92.31 101 LEU A CA 1
ATOM 809 C C . LEU A 1 101 ? -20.385 -4.184 31.585 1.00 92.31 101 LEU A C 1
ATOM 811 O O . LEU A 1 101 ? -19.266 -3.935 31.136 1.00 92.31 101 LEU A O 1
ATOM 815 N N . SER A 1 102 ? -20.580 -4.823 32.738 1.00 93.25 102 SER A N 1
ATOM 816 C CA . SER A 1 102 ? -19.494 -5.366 33.565 1.00 93.25 102 SER A CA 1
ATOM 817 C C . SER A 1 102 ? -19.948 -6.502 34.472 1.00 93.25 102 SER A C 1
ATOM 819 O O . SER A 1 102 ? -21.103 -6.523 34.895 1.00 93.25 102 SER A O 1
ATOM 821 N N . ASP A 1 103 ? -19.042 -7.416 34.790 1.00 94.44 103 ASP A N 1
ATOM 822 C CA . ASP A 1 103 ? -19.201 -8.475 35.787 1.00 94.44 103 ASP A CA 1
ATOM 823 C C . ASP A 1 103 ? -18.164 -8.397 36.928 1.00 94.44 103 ASP A C 1
ATOM 825 O O . ASP A 1 103 ? -18.083 -9.302 37.752 1.00 94.44 103 ASP A O 1
ATOM 829 N N . GLY A 1 104 ? -17.460 -7.270 37.089 1.00 91.75 104 GLY A N 1
ATOM 830 C CA . GLY A 1 104 ? -16.401 -7.113 38.103 1.00 91.75 104 GLY A CA 1
ATOM 831 C C . GLY A 1 104 ? -16.871 -7.195 39.566 1.00 91.75 104 GLY A C 1
ATOM 832 O O . GLY A 1 104 ? -16.069 -7.362 40.484 1.00 91.75 104 GLY A O 1
ATOM 833 N N . GLU A 1 105 ? -18.182 -7.110 39.823 1.00 89.94 105 GLU A N 1
ATOM 834 C CA . GLU A 1 105 ? -18.745 -7.418 41.146 1.00 89.94 105 GLU A CA 1
ATOM 835 C C . GLU A 1 105 ? -18.773 -8.927 41.428 1.00 89.94 105 GLU A C 1
ATOM 837 O O . GLU A 1 105 ? -18.635 -9.360 42.576 1.00 89.94 105 GLU A O 1
ATOM 842 N N . THR A 1 106 ? -19.065 -9.733 40.410 1.00 92.12 106 THR A N 1
ATOM 843 C CA . THR A 1 106 ? -19.251 -11.183 40.492 1.00 92.12 106 THR A CA 1
ATOM 844 C C . THR A 1 106 ? -19.027 -11.773 39.102 1.00 92.12 106 THR A C 1
ATOM 846 O O . THR A 1 106 ? -19.903 -11.683 38.250 1.00 92.12 106 THR A O 1
ATOM 849 N N . GLU A 1 107 ? -17.862 -12.392 38.908 1.00 92.75 107 GLU A N 1
ATOM 850 C CA . GLU A 1 107 ? -17.451 -13.038 37.654 1.00 92.75 107 GLU A CA 1
ATOM 851 C C . GLU A 1 107 ? -18.570 -13.913 37.061 1.00 92.75 107 GLU A C 1
ATOM 853 O O . GLU A 1 107 ? -19.111 -14.802 37.733 1.00 92.75 107 GLU A O 1
ATOM 858 N N . GLY A 1 108 ? -18.903 -13.658 35.794 1.00 92.69 108 GLY A N 1
ATOM 859 C CA . GLY A 1 108 ? -19.980 -14.323 35.063 1.00 92.69 108 GLY A CA 1
ATOM 860 C C . GLY A 1 108 ? -21.378 -13.712 35.243 1.00 92.69 108 GLY A C 1
ATOM 861 O O . GLY A 1 108 ? -22.254 -13.987 34.416 1.00 92.69 108 GLY A O 1
ATOM 862 N N . ASP A 1 109 ? -21.600 -12.857 36.250 1.00 94.44 109 ASP A N 1
ATOM 863 C CA . ASP A 1 109 ? -22.857 -12.127 36.475 1.00 94.44 109 ASP A CA 1
ATOM 864 C C . ASP A 1 109 ? -22.788 -10.712 35.869 1.00 94.44 109 ASP A C 1
ATOM 866 O O . ASP A 1 109 ? -22.613 -9.701 36.555 1.00 94.44 109 ASP A O 1
ATOM 870 N N . TRP A 1 110 ? -22.983 -10.638 34.550 1.00 95.00 110 TRP A N 1
ATOM 871 C CA . TRP A 1 110 ? -22.946 -9.392 33.781 1.00 95.00 110 TRP A CA 1
ATOM 872 C C . TRP A 1 110 ? -24.122 -8.454 34.084 1.00 95.00 110 TRP A C 1
ATOM 874 O O . TRP A 1 110 ? -25.296 -8.800 33.901 1.00 95.00 110 TRP A O 1
ATOM 884 N N . LYS A 1 111 ? -23.798 -7.213 34.457 1.00 92.81 111 LYS A N 1
ATOM 885 C CA . LYS A 1 111 ? -24.748 -6.135 34.751 1.00 92.81 111 LYS A CA 1
ATOM 886 C C . LYS A 1 111 ? -24.429 -4.876 33.959 1.00 92.81 111 LYS A C 1
ATOM 888 O O . LYS A 1 111 ? -23.280 -4.577 33.641 1.00 92.81 111 LYS A O 1
ATOM 893 N N . TRP A 1 112 ? -25.465 -4.107 33.658 1.00 90.69 112 TRP A N 1
ATOM 894 C CA . TRP A 1 112 ? -25.314 -2.757 33.130 1.00 90.69 112 TRP A CA 1
ATOM 895 C C . TRP A 1 112 ? -24.994 -1.771 34.254 1.00 90.69 112 TRP A C 1
ATOM 897 O O . TRP A 1 112 ? -25.332 -1.993 35.415 1.00 90.69 112 TRP A O 1
ATOM 907 N N . VAL A 1 113 ? -24.426 -0.620 33.899 1.00 86.56 113 VAL A N 1
ATOM 908 C CA . VAL A 1 113 ? -24.155 0.501 34.824 1.00 86.56 113 VAL A CA 1
ATOM 909 C C . VAL A 1 113 ? -25.367 1.012 35.616 1.00 86.56 113 VAL A C 1
ATOM 911 O O . VAL A 1 113 ? -25.195 1.734 36.594 1.00 86.56 113 VAL A O 1
ATOM 914 N N . ASP A 1 114 ? -26.595 0.705 35.187 1.00 83.19 114 ASP A N 1
ATOM 915 C CA . ASP A 1 114 ? -27.822 1.054 35.912 1.00 83.19 114 ASP A CA 1
ATOM 916 C C . ASP A 1 114 ? -28.258 -0.026 36.922 1.00 83.19 114 ASP A C 1
ATOM 918 O O . ASP A 1 114 ? -29.265 0.142 37.612 1.00 83.19 114 ASP A O 1
ATOM 922 N N . GLY A 1 115 ? -27.492 -1.116 37.021 1.00 86.31 115 GLY A N 1
ATOM 923 C CA . GLY A 1 115 ? -27.730 -2.264 37.889 1.00 86.31 115 GLY A CA 1
ATOM 924 C C . GLY A 1 115 ? -28.646 -3.334 37.293 1.00 86.31 115 GLY A C 1
ATOM 925 O O . GLY A 1 115 ? -28.918 -4.325 37.971 1.00 86.31 115 GLY A O 1
ATOM 926 N N . SER A 1 116 ? -29.146 -3.166 36.064 1.00 90.00 116 SER A N 1
ATOM 927 C CA . SER A 1 116 ? -29.962 -4.192 35.411 1.00 90.00 116 SER A CA 1
ATOM 928 C C . SER A 1 116 ? -29.121 -5.383 34.937 1.00 90.00 116 SER A C 1
ATOM 930 O O . SER A 1 116 ? -27.993 -5.226 34.472 1.00 90.00 116 SER A O 1
ATOM 932 N N . GLU A 1 117 ? -29.675 -6.590 35.059 1.00 93.62 117 GLU A N 1
ATOM 933 C CA . GLU A 1 117 ? -29.023 -7.830 34.620 1.00 93.62 117 GLU A CA 1
ATOM 934 C C . GLU A 1 117 ? -29.031 -7.966 33.090 1.00 93.62 117 GLU A C 1
ATOM 936 O O . GLU A 1 117 ? -29.985 -7.568 32.406 1.00 93.62 117 GLU A O 1
ATOM 941 N N . LEU A 1 118 ? -27.984 -8.583 32.538 1.00 94.94 118 LEU A N 1
ATOM 942 C CA . LEU A 1 118 ? -27.926 -8.913 31.119 1.00 94.94 118 LEU A CA 1
ATOM 943 C C . LEU A 1 118 ? -28.894 -10.057 30.771 1.00 94.94 118 LEU A C 1
ATOM 945 O O . LEU A 1 118 ? -28.707 -11.198 31.176 1.00 94.94 118 LEU A O 1
ATOM 949 N N . ILE A 1 119 ? -29.894 -9.778 29.929 1.00 94.50 119 ILE A N 1
ATOM 950 C CA . ILE A 1 119 ? -30.832 -10.808 29.438 1.00 94.50 119 ILE A CA 1
ATOM 951 C C . ILE A 1 119 ? -30.263 -11.567 28.231 1.00 94.50 119 ILE A C 1
ATOM 953 O O . ILE A 1 119 ? -30.469 -12.770 28.073 1.00 94.50 119 ILE A O 1
ATOM 957 N N . THR A 1 120 ? -29.604 -10.865 27.309 1.00 93.88 120 THR A N 1
ATOM 958 C CA . THR A 1 120 ? -29.041 -11.449 26.084 1.00 93.88 120 THR A CA 1
ATOM 959 C C . THR A 1 120 ? -27.813 -10.657 25.675 1.00 93.88 120 THR A C 1
ATOM 961 O O . THR A 1 120 ? -27.896 -9.440 25.516 1.00 93.88 120 THR A O 1
ATOM 964 N N . GLY A 1 121 ? -26.691 -11.353 25.505 1.00 93.19 121 GLY A N 1
ATOM 965 C CA . GLY A 1 121 ? -25.443 -10.779 25.015 1.00 93.19 121 GLY A CA 1
ATOM 966 C C . GLY A 1 121 ? -25.223 -11.050 23.531 1.00 93.19 121 GLY A C 1
ATOM 967 O O . GLY A 1 121 ? -25.682 -12.064 23.005 1.00 93.19 121 GLY A O 1
ATOM 968 N N . PHE A 1 122 ? -24.487 -10.155 22.877 1.00 95.62 122 PHE A N 1
ATOM 969 C CA . PHE A 1 122 ? -24.042 -10.301 21.488 1.00 95.62 122 PHE A CA 1
ATOM 970 C C . PHE A 1 122 ? -22.526 -10.536 21.431 1.00 95.62 122 PHE A C 1
ATOM 972 O O . PHE A 1 122 ? -21.789 -9.868 20.704 1.00 95.62 122 PHE A O 1
ATOM 979 N N . TRP A 1 123 ? -22.066 -11.474 22.255 1.00 96.19 123 TRP A N 1
ATOM 980 C CA . TRP A 1 123 ? -20.665 -11.865 22.389 1.00 96.19 123 TRP A CA 1
ATOM 981 C C . TRP A 1 123 ? -20.101 -12.432 21.094 1.00 96.19 123 TRP A C 1
ATOM 983 O O . TRP A 1 123 ? -20.767 -13.196 20.390 1.00 96.19 123 TRP A O 1
ATOM 993 N N . TYR A 1 124 ? -18.861 -12.065 20.789 1.00 95.94 124 TYR A N 1
ATOM 994 C CA . TYR A 1 124 ? -18.104 -12.715 19.733 1.00 95.94 124 TYR A CA 1
ATOM 995 C C . TYR A 1 124 ? -17.904 -14.204 20.066 1.00 95.94 124 TYR A C 1
ATOM 997 O O . TYR A 1 124 ? -17.826 -14.563 21.242 1.00 95.94 124 TYR A O 1
ATOM 1005 N N . PRO A 1 125 ? -17.842 -15.113 19.073 1.00 95.00 125 PRO A N 1
ATOM 1006 C CA . PRO A 1 125 ? -17.610 -16.526 19.344 1.00 95.00 125 PRO A CA 1
ATOM 1007 C C . PRO A 1 125 ? -16.337 -16.762 20.169 1.00 95.00 125 PRO A C 1
ATOM 1009 O O . PRO A 1 125 ? -15.229 -16.577 19.672 1.00 95.00 125 PRO A O 1
ATOM 1012 N N . GLY A 1 126 ? -16.516 -17.232 21.404 1.00 93.88 126 GLY A N 1
ATOM 1013 C CA . GLY A 1 126 ? -15.430 -17.449 22.364 1.00 93.88 126 GLY A CA 1
ATOM 1014 C C . GLY A 1 126 ? -15.491 -16.535 23.585 1.00 93.88 126 GLY A C 1
ATOM 1015 O O . GLY A 1 126 ? -14.872 -16.886 24.579 1.00 93.88 126 GLY A O 1
ATOM 1016 N N . GLU A 1 127 ? -16.281 -15.461 23.526 1.00 95.25 127 GLU A N 1
ATOM 1017 C CA . GLU A 1 127 ? -16.442 -14.478 24.600 1.00 95.25 127 GLU A CA 1
ATOM 1018 C C . GLU A 1 127 ? -17.754 -14.674 25.386 1.00 95.25 127 GLU A C 1
ATOM 1020 O O . GLU A 1 127 ? -18.720 -15.238 24.846 1.00 95.25 127 GLU A O 1
ATOM 1025 N N . PRO A 1 128 ? -17.827 -14.194 26.640 1.00 95.62 128 PRO A N 1
ATOM 1026 C CA . PRO A 1 128 ? -16.713 -13.670 27.434 1.00 95.62 128 PRO A CA 1
ATOM 1027 C C . PRO A 1 128 ? -15.782 -14.791 27.925 1.00 95.62 128 PRO A C 1
ATOM 1029 O O . PRO A 1 128 ? -16.237 -15.924 28.128 1.00 95.62 128 PRO A O 1
ATOM 1032 N N . ASN A 1 129 ? -14.491 -14.502 28.086 1.00 94.69 129 ASN A N 1
ATOM 1033 C CA . ASN A 1 129 ? -13.472 -15.509 28.409 1.00 94.69 129 ASN A CA 1
ATOM 1034 C C . ASN A 1 129 ? -12.631 -15.210 29.671 1.00 94.69 129 ASN A C 1
ATOM 1036 O O . ASN A 1 129 ? -11.850 -16.074 30.089 1.00 94.69 129 ASN A O 1
ATOM 1040 N N . SER A 1 130 ? -12.807 -14.032 30.271 1.00 91.44 130 SER A N 1
ATOM 1041 C CA . SER A 1 130 ? -12.095 -13.478 31.426 1.00 91.44 130 SER A CA 1
ATOM 1042 C C . SER A 1 130 ? -10.567 -13.607 31.296 1.00 91.44 130 SER A C 1
ATOM 1044 O O . SER A 1 130 ? -9.847 -14.038 32.209 1.00 91.44 130 SER A O 1
ATOM 1046 N N . TYR A 1 131 ? -10.017 -13.297 30.114 1.00 87.88 131 TYR A N 1
ATOM 1047 C CA . TYR A 1 131 ? -8.600 -13.496 29.817 1.00 87.88 131 TYR A CA 1
ATOM 1048 C C . TYR A 1 131 ? -7.724 -12.464 30.532 1.00 87.88 131 TYR A C 1
ATOM 1050 O O . TYR A 1 131 ? -7.359 -11.412 30.015 1.00 87.88 131 TYR A O 1
ATOM 1058 N N . GLY A 1 132 ? -7.273 -12.832 31.729 1.00 83.00 132 GLY A N 1
ATOM 1059 C CA . GLY A 1 132 ? -6.383 -11.982 32.512 1.00 83.00 132 GLY A CA 1
ATOM 1060 C C . GLY A 1 132 ? -7.111 -10.855 33.239 1.00 83.00 132 GLY A C 1
ATOM 1061 O O . GLY A 1 132 ? -6.516 -9.784 33.367 1.00 83.00 132 GLY A O 1
ATOM 1062 N N . ASP A 1 133 ? -8.309 -11.149 33.765 1.00 88.69 133 ASP A N 1
ATOM 1063 C CA . ASP A 1 133 ? -9.143 -10.243 34.577 1.00 88.69 133 ASP A CA 1
ATOM 1064 C C . ASP A 1 133 ? -9.810 -9.164 33.705 1.00 88.69 133 ASP A C 1
ATOM 1066 O O . ASP A 1 133 ? -9.394 -8.001 33.646 1.00 88.69 133 ASP A O 1
ATOM 1070 N N . GLU A 1 134 ? -10.797 -9.602 32.924 1.00 93.50 134 GLU A N 1
ATOM 1071 C CA . GLU A 1 134 ? -11.476 -8.806 31.903 1.00 93.50 134 GLU A CA 1
ATOM 1072 C C . GLU A 1 134 ? -12.931 -8.552 32.296 1.00 93.50 134 GLU A C 1
ATOM 1074 O O . GLU A 1 134 ? -13.829 -9.247 31.855 1.00 93.50 134 GLU A O 1
ATOM 1079 N N . ASP A 1 135 ? -13.174 -7.512 33.093 1.00 94.19 135 ASP A N 1
ATOM 1080 C CA . ASP A 1 135 ? -14.512 -7.2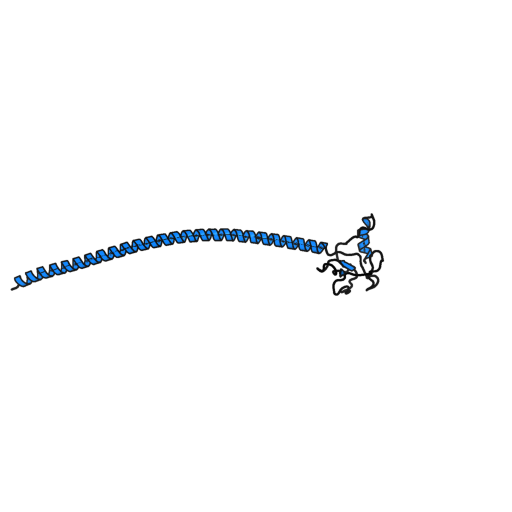93 33.668 1.00 94.19 135 ASP A CA 1
ATOM 1081 C C . ASP A 1 135 ? -15.401 -6.311 32.884 1.00 94.19 135 ASP A C 1
ATOM 1083 O O . ASP A 1 135 ? -16.491 -5.960 33.337 1.00 94.19 135 ASP A O 1
ATOM 1087 N N . CYS A 1 136 ? -14.937 -5.747 31.761 1.00 93.69 136 CYS A N 1
ATOM 1088 C CA . CYS A 1 136 ? -15.640 -4.667 31.058 1.00 93.69 136 CYS A CA 1
ATOM 1089 C C . CYS A 1 136 ? -16.058 -5.050 29.636 1.00 93.69 136 CYS A C 1
ATOM 1091 O O . CYS A 1 136 ? -15.240 -5.456 28.819 1.00 93.69 136 CYS A O 1
ATOM 1093 N N . GLY A 1 137 ? -17.326 -4.812 29.293 1.00 93.69 137 GLY A N 1
ATOM 1094 C CA . GLY A 1 137 ? -17.879 -5.094 27.971 1.00 93.69 137 GLY A CA 1
ATOM 1095 C C . GLY A 1 137 ? -17.559 -4.017 26.926 1.00 93.69 137 GLY A C 1
ATOM 1096 O O . GLY A 1 137 ? -17.916 -2.841 27.081 1.00 93.69 137 GLY A O 1
ATOM 1097 N N . LEU A 1 138 ? -16.952 -4.441 25.820 1.00 92.56 138 LEU A N 1
ATOM 1098 C CA . LEU A 1 138 ? -16.709 -3.683 24.592 1.00 92.56 138 LEU A CA 1
ATOM 1099 C C . LEU A 1 138 ? -17.656 -4.111 23.476 1.00 92.56 138 LEU A C 1
ATOM 1101 O O . LEU A 1 138 ? -18.013 -5.277 23.364 1.00 92.56 138 LEU A O 1
ATOM 1105 N N . TYR A 1 139 ? -17.970 -3.176 22.587 1.00 91.62 139 TYR A N 1
ATOM 1106 C CA . TYR A 1 139 ? -18.561 -3.425 21.274 1.00 91.62 139 TYR A CA 1
ATOM 1107 C C . TYR A 1 139 ? -17.559 -3.073 20.175 1.00 91.62 139 TYR A C 1
ATOM 1109 O O . TYR A 1 139 ? -16.795 -2.120 20.327 1.00 91.62 139 TYR A O 1
ATOM 1117 N N . GLY A 1 140 ? -17.617 -3.788 19.048 1.00 88.44 140 GLY A N 1
ATOM 1118 C CA . GLY A 1 140 ? -16.935 -3.392 17.812 1.00 88.44 140 GLY A CA 1
ATOM 1119 C C . GLY A 1 140 ? -15.438 -3.702 17.758 1.00 88.44 140 GLY A C 1
ATOM 1120 O O . GLY A 1 140 ? -14.757 -3.202 16.865 1.00 88.44 140 GLY A O 1
ATOM 1121 N N . TYR A 1 141 ? -14.937 -4.539 18.673 1.00 82.94 141 TYR A N 1
ATOM 1122 C CA . TYR A 1 141 ? -13.550 -5.020 18.655 1.00 82.94 141 TYR A CA 1
ATOM 1123 C C . TYR A 1 141 ? -13.272 -5.918 17.431 1.00 82.94 141 TYR A C 1
ATOM 1125 O O . TYR A 1 141 ? -12.182 -5.903 16.860 1.00 82.94 141 TYR A O 1
ATOM 1133 N N . TRP A 1 142 ? -14.286 -6.669 16.987 1.00 85.19 142 TRP A N 1
ATOM 1134 C CA . TRP A 1 142 ? -14.216 -7.589 15.850 1.00 85.19 142 TRP A CA 1
ATOM 1135 C C . TRP A 1 142 ? -15.087 -7.132 14.670 1.00 85.19 142 TRP A C 1
ATOM 1137 O O . TRP A 1 142 ? -15.967 -6.285 14.804 1.00 85.19 142 TRP A O 1
ATOM 1147 N N . SER A 1 143 ? -14.857 -7.720 13.490 1.00 83.81 143 SER A N 1
ATOM 1148 C CA . SER A 1 143 ? -15.542 -7.350 12.241 1.00 83.81 143 SER A CA 1
ATOM 1149 C C . SER A 1 143 ? -16.933 -7.967 12.055 1.00 83.81 143 SER A C 1
ATOM 1151 O O . SER A 1 143 ? -17.592 -7.662 11.057 1.00 83.81 143 SER A O 1
ATOM 1153 N N . ASP A 1 144 ? -17.388 -8.826 12.974 1.00 89.56 144 ASP A N 1
ATOM 1154 C CA . ASP A 1 144 ? -18.743 -9.374 12.914 1.00 89.56 144 ASP A CA 1
ATOM 1155 C C . ASP A 1 144 ? -19.774 -8.242 13.111 1.00 89.56 144 ASP A C 1
ATOM 1157 O O . ASP A 1 144 ? -19.636 -7.425 14.025 1.00 89.56 144 ASP A O 1
ATOM 1161 N N . PRO A 1 145 ? -20.796 -8.129 12.248 1.00 87.12 145 PRO A N 1
ATOM 1162 C CA . PRO A 1 145 ? -21.749 -7.025 12.316 1.00 87.12 145 PRO A CA 1
ATOM 1163 C C . PRO A 1 145 ? -22.761 -7.138 13.466 1.00 87.12 145 PRO A C 1
ATOM 1165 O O . PRO A 1 145 ? -23.483 -6.174 13.710 1.00 87.12 145 PRO A O 1
ATOM 1168 N N . VAL A 1 146 ? -22.871 -8.297 14.125 1.00 89.06 146 VAL A N 1
ATOM 1169 C CA . VAL A 1 146 ? -23.882 -8.562 15.160 1.00 89.06 146 VAL A CA 1
ATOM 1170 C C . VAL A 1 146 ? -23.230 -9.044 16.450 1.00 89.06 146 VAL A C 1
ATOM 1172 O O . VAL A 1 146 ? -23.419 -8.423 17.488 1.00 89.06 146 VAL A O 1
ATOM 1175 N N . ASN A 1 147 ? -22.462 -10.128 16.380 1.00 94.06 147 ASN A N 1
ATOM 1176 C CA . ASN A 1 147 ? -21.853 -10.808 17.516 1.00 94.06 147 ASN A CA 1
ATOM 1177 C C . ASN A 1 147 ? -20.395 -10.369 17.652 1.00 94.06 147 ASN A C 1
ATOM 1179 O O . ASN A 1 147 ? -19.487 -11.054 17.185 1.00 94.06 147 ASN A O 1
ATOM 1183 N N . ASN A 1 148 ? -20.174 -9.190 18.226 1.00 92.69 148 ASN A N 1
ATOM 1184 C CA . ASN A 1 148 ? -18.845 -8.582 18.311 1.00 92.69 148 ASN A CA 1
ATOM 1185 C C . ASN A 1 148 ? -18.508 -8.013 19.690 1.00 92.69 148 ASN A C 1
ATOM 1187 O O . ASN A 1 148 ? -17.577 -7.208 19.798 1.00 92.69 148 ASN A O 1
ATOM 1191 N N . TRP A 1 149 ? -19.269 -8.393 20.719 1.00 94.88 149 TRP A N 1
ATOM 1192 C CA . TRP A 1 149 ? -18.945 -7.986 22.075 1.00 94.88 149 TRP A CA 1
ATOM 1193 C C . TRP A 1 149 ? -17.758 -8.776 22.604 1.00 94.88 149 TRP A C 1
ATOM 1195 O O . TRP A 1 149 ? -17.591 -9.948 22.264 1.00 94.88 149 TRP A O 1
ATOM 1205 N N . ASN A 1 150 ? -16.963 -8.114 23.429 1.00 94.31 150 ASN A N 1
ATOM 1206 C CA . ASN A 1 150 ? -15.777 -8.670 24.058 1.00 94.31 150 ASN A CA 1
ATOM 1207 C C . ASN A 1 150 ? -15.734 -8.215 25.511 1.00 94.31 150 ASN A C 1
ATOM 1209 O O . ASN A 1 150 ? -16.062 -7.061 25.784 1.00 94.31 150 ASN A O 1
ATOM 1213 N N . ASP A 1 151 ? -15.333 -9.080 26.420 1.00 94.19 151 ASP A N 1
ATOM 1214 C CA . ASP A 1 151 ? -14.876 -8.676 27.739 1.00 94.19 151 ASP A CA 1
ATOM 1215 C C . ASP A 1 151 ? -13.417 -8.219 27.647 1.00 94.19 151 ASP A C 1
ATOM 1217 O O . ASP A 1 151 ? -12.652 -8.682 26.805 1.00 94.19 151 ASP A O 1
ATOM 1221 N N . TYR A 1 152 ? -13.047 -7.171 28.378 1.00 93.38 152 TYR A N 1
ATOM 1222 C CA . TYR A 1 152 ? -11.724 -6.565 28.246 1.00 93.38 152 TYR A CA 1
ATOM 1223 C C . TYR A 1 152 ? -11.298 -5.851 29.530 1.00 93.38 152 TYR A C 1
ATOM 1225 O O . TYR A 1 152 ? -12.163 -5.427 30.303 1.00 93.38 152 TYR A O 1
ATOM 1233 N N . PRO A 1 153 ? -9.991 -5.617 29.769 1.00 92.06 153 PRO A N 1
ATOM 1234 C CA . PRO A 1 153 ? -9.549 -5.002 31.004 1.00 92.06 153 PRO A CA 1
ATOM 1235 C C . PRO A 1 153 ? -10.056 -3.562 31.089 1.00 92.06 153 PRO A C 1
ATOM 1237 O O . PRO A 1 153 ? -9.769 -2.715 30.235 1.00 92.06 153 PRO A O 1
ATOM 1240 N N . CYS A 1 154 ? -10.756 -3.253 32.175 1.00 90.31 154 CYS A N 1
ATOM 1241 C CA . CYS A 1 154 ? -11.391 -1.956 32.420 1.00 90.31 154 CYS A CA 1
ATOM 1242 C C . CYS A 1 154 ? -10.419 -0.762 32.462 1.00 90.31 154 CYS A C 1
ATOM 1244 O O . CYS A 1 154 ? -10.827 0.402 32.423 1.00 90.31 154 CYS A O 1
ATOM 1246 N N . ASN A 1 155 ? -9.114 -1.020 32.588 1.00 87.81 155 ASN A N 1
ATOM 1247 C CA . ASN A 1 155 ? -8.076 0.011 32.628 1.00 87.81 155 ASN A CA 1
ATOM 1248 C C . ASN A 1 155 ? -7.671 0.537 31.238 1.00 87.81 155 ASN A C 1
ATOM 1250 O O . ASN A 1 155 ? -6.882 1.483 31.159 1.00 87.81 155 ASN A O 1
ATOM 1254 N N . GLN A 1 156 ? -8.209 -0.045 30.165 1.00 87.62 156 GLN A N 1
ATOM 1255 C CA . GLN A 1 156 ? -7.892 0.329 28.793 1.00 87.62 156 GLN A CA 1
ATOM 1256 C C . GLN A 1 156 ? -8.665 1.570 28.339 1.00 87.62 156 GLN A C 1
ATOM 1258 O O . GLN A 1 156 ? -9.776 1.866 28.789 1.00 87.62 156 GLN A O 1
ATOM 1263 N N . GLN A 1 157 ? -8.059 2.333 27.431 1.00 84.94 157 GLN A N 1
ATOM 1264 C CA . GLN A 1 157 ? -8.608 3.608 26.981 1.00 84.94 157 GLN A CA 1
ATOM 1265 C C . GLN A 1 157 ? -9.376 3.448 25.663 1.00 84.94 157 GLN A C 1
ATOM 1267 O O . GLN A 1 157 ? -8.798 3.560 24.586 1.00 84.94 157 GLN A O 1
ATOM 1272 N N . PHE A 1 158 ? -10.693 3.260 25.767 1.00 86.00 158 PHE A N 1
ATOM 1273 C CA . PHE A 1 158 ? -11.634 3.314 24.642 1.00 86.00 158 PHE A CA 1
ATOM 1274 C C . PHE A 1 158 ? -12.665 4.430 24.822 1.00 86.00 158 PHE A C 1
ATOM 1276 O O . PHE A 1 158 ? -12.821 5.003 25.909 1.00 86.00 158 PHE A O 1
ATOM 1283 N N . PHE A 1 159 ? -13.368 4.755 23.738 1.00 84.38 159 PHE A N 1
ATOM 1284 C CA . PHE A 1 159 ? -14.500 5.675 23.780 1.00 84.38 159 PHE A CA 1
ATOM 1285 C C . PHE A 1 159 ? -15.707 5.013 24.453 1.00 84.38 159 PHE A C 1
ATOM 1287 O O . PHE A 1 159 ? -15.818 3.794 24.501 1.00 84.38 159 PHE A O 1
ATOM 1294 N N . TRP A 1 160 ? -16.623 5.822 24.976 1.00 81.44 160 TRP A N 1
ATOM 1295 C CA . TRP A 1 160 ? -17.844 5.343 25.622 1.00 81.44 160 TRP A CA 1
ATOM 1296 C C . TRP A 1 160 ? -19.037 5.607 24.720 1.00 81.44 160 TRP A C 1
ATOM 1298 O O . TRP A 1 160 ? -19.210 6.739 24.256 1.00 81.44 160 TRP A O 1
ATOM 1308 N N . ILE A 1 161 ? -19.897 4.606 24.527 1.00 78.62 161 ILE A N 1
ATOM 1309 C CA . ILE A 1 161 ? -21.232 4.878 24.005 1.00 78.62 161 ILE A CA 1
ATOM 1310 C C . ILE A 1 161 ? -22.119 5.304 25.174 1.00 78.62 161 ILE A C 1
ATOM 1312 O O . ILE A 1 161 ? -22.479 4.523 26.047 1.00 78.62 161 ILE A O 1
ATOM 1316 N N . SER A 1 162 ? -22.456 6.589 25.223 1.00 69.62 162 SER A N 1
ATOM 1317 C CA . SER A 1 162 ? -23.433 7.088 26.186 1.00 69.62 162 SER A CA 1
ATOM 1318 C C . SER A 1 162 ? -24.820 7.029 25.555 1.00 69.62 162 SER A C 1
ATOM 1320 O O . SER A 1 162 ? -25.127 7.819 24.656 1.00 69.62 162 SER A O 1
ATOM 1322 N N . LEU A 1 163 ? -25.685 6.139 26.038 1.00 62.25 163 LEU A N 1
ATOM 1323 C CA . LEU A 1 163 ? -27.115 6.281 25.787 1.00 62.25 163 LEU A CA 1
ATOM 1324 C C . LEU A 1 163 ? -27.595 7.476 26.608 1.00 62.25 163 LEU A C 1
ATOM 1326 O O . LEU A 1 163 ? -27.504 7.485 27.834 1.00 62.25 163 LEU A O 1
ATOM 1330 N N . CYS A 1 164 ? -28.034 8.531 25.925 1.00 57.72 164 CYS A N 1
ATOM 1331 C CA . CYS A 1 164 ? -28.440 9.777 26.562 1.00 57.72 164 CYS A CA 1
ATOM 1332 C C . CYS A 1 164 ? -29.810 9.594 27.238 1.00 57.72 164 CYS A C 1
ATOM 1334 O O . CYS A 1 164 ? -30.838 10.050 26.743 1.00 57.72 164 CYS A O 1
ATOM 1336 N N . PHE A 1 165 ? -29.832 8.893 28.369 1.00 53.78 165 PHE A N 1
ATOM 1337 C CA . PHE A 1 165 ? -30.947 8.885 29.301 1.00 53.78 165 PHE A CA 1
ATOM 1338 C C . PHE A 1 165 ? -30.595 9.857 30.427 1.00 53.78 165 PHE A C 1
ATOM 1340 O O . PHE A 1 165 ? -29.829 9.532 31.325 1.00 53.78 165 PHE A O 1
ATOM 1347 N N . SER A 1 166 ? -31.169 11.059 30.361 1.00 46.72 166 SER A N 1
ATOM 1348 C CA . SER A 1 166 ? -31.089 12.153 31.342 1.00 46.72 166 SER A CA 1
ATOM 1349 C C . SER A 1 166 ? -30.188 13.332 30.959 1.00 46.72 166 SER A C 1
ATOM 1351 O O . SER A 1 166 ? -29.030 13.225 30.568 1.00 46.72 166 SER A O 1
ATOM 1353 N N . SER A 1 167 ? -30.790 14.503 31.110 1.00 49.97 167 SER A N 1
ATOM 1354 C CA . SER A 1 167 ? -30.410 15.852 30.706 1.00 49.97 167 SER A CA 1
ATOM 1355 C C . SER A 1 167 ? -29.206 16.456 31.452 1.00 49.97 167 SER A C 1
ATOM 1357 O O . SER A 1 167 ? -29.249 17.640 31.788 1.00 49.97 167 SER A O 1
ATOM 1359 N N . ASN A 1 168 ? -28.152 15.688 31.764 1.00 48.00 168 ASN A N 1
ATOM 1360 C CA . ASN A 1 168 ? -27.037 16.203 32.569 1.00 48.00 168 ASN A CA 1
ATOM 1361 C C . ASN A 1 168 ? -25.641 15.718 32.100 1.00 48.00 168 ASN A C 1
ATOM 1363 O O . ASN A 1 168 ? -25.278 14.565 32.335 1.00 48.00 168 ASN A O 1
ATOM 1367 N N . PRO A 1 169 ? -24.815 16.590 31.486 1.00 49.66 169 PRO A N 1
ATOM 1368 C CA . PRO A 1 169 ? -23.507 16.228 30.920 1.00 49.66 169 PRO A CA 1
ATOM 1369 C C . PRO A 1 169 ? -22.409 15.909 31.957 1.00 49.66 169 PRO A C 1
ATOM 1371 O O . PRO A 1 169 ? -21.318 15.492 31.578 1.00 49.66 169 PRO A O 1
ATOM 1374 N N . LEU A 1 170 ? -22.677 16.054 33.261 1.00 45.53 170 LEU A N 1
ATOM 1375 C CA . LEU A 1 170 ? -21.735 15.703 34.337 1.00 45.53 170 LEU A CA 1
ATOM 1376 C C . LEU A 1 170 ? -21.602 14.184 34.585 1.00 45.53 170 LEU A C 1
ATOM 1378 O O . LEU A 1 170 ? -20.695 13.768 35.300 1.00 45.53 170 LEU A O 1
ATOM 1382 N N . ASN A 1 171 ? -22.456 13.346 33.986 1.00 49.06 171 ASN A N 1
ATOM 1383 C CA . ASN A 1 171 ? -22.434 11.893 34.206 1.00 49.06 171 ASN A CA 1
ATOM 1384 C C . ASN A 1 171 ? -21.339 11.139 33.431 1.00 49.06 171 ASN A C 1
ATOM 1386 O O . ASN A 1 171 ? -21.010 10.022 33.812 1.00 49.06 171 ASN A O 1
ATOM 1390 N N . LEU A 1 172 ? -20.725 11.730 32.399 1.00 48.69 172 LEU A N 1
ATOM 1391 C CA . LEU A 1 172 ? -19.680 11.061 31.603 1.00 48.69 172 LEU A CA 1
ATOM 1392 C C . LEU A 1 172 ? -18.431 10.701 32.424 1.00 48.69 172 LEU A C 1
ATOM 1394 O O . LEU A 1 172 ? -17.867 9.627 32.245 1.00 48.69 172 LEU A O 1
ATOM 1398 N N . TYR A 1 173 ? -18.026 11.566 33.359 1.00 45.81 173 TYR A N 1
ATOM 1399 C CA . TYR A 1 173 ? -16.887 11.292 34.246 1.00 45.81 173 TYR A CA 1
ATOM 1400 C C . TYR A 1 173 ? -17.236 10.260 35.328 1.00 45.81 173 TYR A C 1
ATOM 1402 O O . TYR A 1 173 ? -16.375 9.518 35.790 1.00 45.81 173 TYR A O 1
ATOM 1410 N N . ASN A 1 174 ? -18.514 10.195 35.715 1.00 48.44 174 ASN A N 1
ATOM 1411 C CA . ASN A 1 174 ? -18.999 9.239 36.703 1.00 48.44 174 ASN A CA 1
ATOM 1412 C C . ASN A 1 174 ? -19.111 7.833 36.097 1.00 48.44 174 ASN A C 1
ATOM 1414 O O . ASN A 1 174 ? -18.759 6.872 36.768 1.00 48.44 174 ASN A O 1
ATOM 1418 N N . PHE A 1 175 ? -19.484 7.709 34.818 1.00 52.62 175 PHE A N 1
ATOM 1419 C CA . PHE A 1 175 ? -19.545 6.432 34.094 1.00 52.62 175 PHE A CA 1
ATOM 1420 C C . PHE A 1 175 ? -18.242 5.622 34.202 1.00 52.62 175 PHE A C 1
ATOM 1422 O O . PHE A 1 175 ? -18.293 4.455 34.563 1.00 52.62 175 PHE A O 1
ATOM 1429 N N . GLN A 1 176 ? -17.071 6.247 34.024 1.00 53.09 176 GLN A N 1
ATOM 1430 C CA . GLN A 1 176 ? -15.768 5.570 34.162 1.00 53.09 176 GLN A CA 1
ATOM 1431 C C . GLN A 1 176 ? -15.493 4.988 35.563 1.00 53.09 176 GLN A C 1
ATOM 1433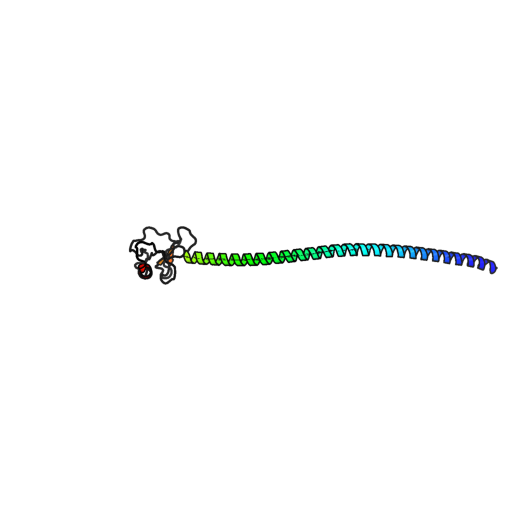 O O . GLN A 1 176 ? -14.613 4.143 35.710 1.00 53.09 176 GLN A O 1
ATOM 1438 N N . SER A 1 177 ? -16.191 5.474 36.593 1.00 53.34 177 SER A N 1
ATOM 1439 C CA . SER A 1 177 ? -16.067 4.993 37.976 1.00 53.34 177 SER A CA 1
ATOM 1440 C C . SER A 1 177 ? -17.095 3.931 38.359 1.00 53.34 177 SER A C 1
ATOM 1442 O O . SER A 1 177 ? -16.905 3.287 39.378 1.00 53.34 177 SER A O 1
ATOM 1444 N N . GLN A 1 178 ? -18.184 3.784 37.593 1.00 53.75 178 GLN A N 1
ATOM 1445 C CA . GLN A 1 178 ? -19.260 2.823 37.884 1.00 53.75 178 GLN A CA 1
ATOM 1446 C C . GLN A 1 178 ? -19.013 1.445 37.249 1.00 53.75 178 GLN A C 1
ATOM 1448 O O . GLN A 1 178 ? -19.747 0.512 37.533 1.00 53.75 178 GLN A O 1
ATOM 1453 N N . VAL A 1 179 ? -18.015 1.335 36.367 1.00 56.47 179 VAL A N 1
ATOM 1454 C CA . VAL A 1 179 ? -17.592 0.076 35.721 1.00 56.47 179 VAL A CA 1
ATOM 1455 C C . VAL A 1 179 ? -16.283 -0.447 36.343 1.00 56.47 179 VAL A C 1
ATOM 1457 O O . VAL A 1 179 ? -15.570 -1.228 35.732 1.00 56.47 179 VAL A O 1
ATOM 1460 N N . LYS A 1 180 ? -15.900 0.063 37.519 1.00 52.75 180 LYS A N 1
ATOM 1461 C CA . LYS A 1 180 ? -14.703 -0.326 38.276 1.00 52.75 180 LYS A CA 1
ATOM 1462 C C . LYS A 1 180 ? -15.076 -0.762 39.679 1.00 52.75 180 LYS A C 1
ATOM 1464 O O . LYS A 1 180 ? -16.059 -0.191 40.201 1.00 52.75 180 LYS A O 1
#

pLDDT: mean 85.23, std 16.46, range [45.53, 98.62]

Organism: Astyanax mexicanus (NCBI:txid7994)

Foldseek 3Di:
DVVVVVVVVVVVVVVVVVVVVVVVVVVVVVVVVVVVVVVVVVVVVVVVVVVVVVVVVVVVVVVVVVVVVVVVVVVVVVVVVVVVVVVVVVVLLQQKAFEQWFCLVPPPFIAHLVRHTDPDALADVPPDDCVPNFTTWIARNDPDPGRGIYGHHLPDDGHHDDPPDDDDPVCPVVSSVSRD

Radius of gyration: 50.78 Å; chains: 1; bounding box: 96×34×135 Å

Sequence (180 aa):
MYLCFLIENRSAGSRRYRLAAVGLGLLCVLLLTAITVLWIQFNHLTAERDQLQTSYTNLTAERDQLQTSYTNLTAERDQLQTSYTNLTAERDQLNTVWIGLSDGETEGDWKWVDGSELITGFWYPGEPNSYGDEDCGLYGYWSDPVNNWNDYPCNQQFFWISLCFSSNPLNLYNFQSQVK

Secondary structure (DSSP, 8-state):
-HHHHHHHHHHHHHHHHHHHHHHHHHHHHHHHHHHHHHHHHHHHHHHHHHHHHHHHHHHHHHHHHHHHHHHHHHHHHHHHHHHHHHHHHHHHHHH-EEEEEE-TTSTT--EETTSPBPS---B-TT----TTS--EEEESSSS-SSS-BEEE-TTS--EE-----SS-TTHHHHHHHHT-